Protein AF-A0A9J5XWI8-F1 (afdb_monomer_lite)

Organism: Solanum commersonii (NCBI:txid4109)

Radius of gyration: 16.0 Å; chains: 1; bounding box: 39×42×33 Å

Sequence (118 aa):
MLLKDSIRRWQILDVIDTPGFDFNVESGLIVNEIGKCIDLADDDVHAVLFVLSVRTSFSKKERAAIQYFKKLVGTKISDYMILVYTGGDKLEDNDSLNDHLDCSRPEDLKEALKDVWV

pLDDT: mean 72.68, std 11.94, range [25.89, 88.62]

Secondary structure (DSSP, 8-state):
-------S--------PPPP--TTS-HHHHHHHHHHHHHHHTT----EEEEEETTS---HHHHHHHHHHHHHH-GGGGGGEEEEEE-GGGS-TT--HHHHHHHS-HHHHHHHTTTSB-

Structure (mmCIF, N/CA/C/O backbone):
data_AF-A0A9J5XWI8-F1
#
_entry.id   AF-A0A9J5XWI8-F1
#
loop_
_atom_site.group_PDB
_atom_site.id
_atom_site.type_symbol
_atom_site.label_atom_id
_atom_site.label_alt_id
_atom_site.label_comp_id
_atom_site.label_asym_id
_atom_site.label_entity_id
_atom_site.label_seq_id
_atom_site.pdbx_PDB_ins_code
_atom_site.Cartn_x
_atom_site.Cartn_y
_atom_site.Cartn_z
_atom_site.occupancy
_atom_site.B_iso_or_equiv
_atom_site.auth_seq_id
_atom_site.auth_comp_id
_atom_site.auth_asym_id
_atom_site.auth_atom_id
_atom_site.pdbx_PDB_model_num
ATOM 1 N N . MET A 1 1 ? -6.162 -5.620 -16.624 1.00 29.77 1 MET A N 1
ATOM 2 C CA . MET A 1 1 ? -5.168 -6.708 -16.506 1.00 29.77 1 MET A CA 1
ATOM 3 C C . MET A 1 1 ? -5.615 -7.851 -17.412 1.00 29.77 1 MET A C 1
ATOM 5 O O . MET A 1 1 ? -6.773 -8.228 -17.316 1.00 29.77 1 MET A O 1
ATOM 9 N N . LEU A 1 2 ? -4.775 -8.344 -18.327 1.00 25.89 2 LEU A N 1
ATOM 10 C CA . LEU A 1 2 ? -5.061 -9.560 -19.105 1.00 25.89 2 LEU A CA 1
ATOM 11 C C . LEU A 1 2 ? -4.042 -10.626 -18.700 1.00 25.89 2 LEU A C 1
ATOM 13 O O . LEU A 1 2 ? -2.842 -10.419 -18.869 1.00 25.89 2 LEU A O 1
ATOM 17 N N . LEU A 1 3 ? -4.529 -11.738 -18.153 1.00 37.66 3 LEU A N 1
ATOM 18 C CA . LEU A 1 3 ? -3.743 -12.923 -17.811 1.00 37.66 3 LEU A CA 1
ATOM 19 C C . LEU A 1 3 ? -3.960 -13.985 -18.892 1.00 37.66 3 LEU A C 1
ATOM 21 O O . LEU A 1 3 ? -5.079 -14.178 -19.367 1.00 37.66 3 LEU A O 1
ATOM 25 N N . LYS A 1 4 ? -2.877 -14.645 -19.309 1.00 39.56 4 LYS A N 1
ATOM 26 C CA . LYS A 1 4 ? -2.902 -15.745 -20.278 1.00 39.56 4 LYS A CA 1
ATOM 27 C C . LYS A 1 4 ? -2.548 -17.031 -19.539 1.00 39.56 4 LYS A C 1
ATOM 29 O O . LYS A 1 4 ? -1.471 -17.126 -18.957 1.00 39.56 4 LYS A O 1
ATOM 34 N N . ASP A 1 5 ? -3.470 -17.986 -19.557 1.00 52.12 5 ASP A N 1
ATOM 35 C CA . ASP A 1 5 ? -3.410 -19.181 -18.721 1.00 52.12 5 ASP A CA 1
ATOM 36 C C . ASP A 1 5 ? -2.425 -20.244 -19.212 1.00 52.12 5 ASP A C 1
ATOM 38 O O . ASP A 1 5 ? -2.298 -20.542 -20.402 1.00 52.12 5 ASP A O 1
ATOM 42 N N . SER A 1 6 ? -1.791 -20.902 -18.245 1.00 47.16 6 SER A N 1
ATOM 43 C CA . SER A 1 6 ? -1.254 -22.257 -18.370 1.00 47.16 6 SER A CA 1
ATOM 44 C C . SER A 1 6 ? -1.495 -22.987 -17.043 1.00 47.16 6 SER A C 1
ATOM 46 O O . SER A 1 6 ? -0.728 -22.885 -16.094 1.00 47.16 6 SER A O 1
ATOM 48 N N . ILE A 1 7 ? -2.653 -23.650 -17.004 1.00 66.12 7 ILE A N 1
ATOM 49 C CA . ILE A 1 7 ? -3.273 -24.517 -15.984 1.00 66.12 7 ILE A CA 1
ATOM 50 C C . ILE A 1 7 ? -2.389 -24.905 -14.779 1.00 66.12 7 ILE A C 1
ATOM 52 O O . ILE A 1 7 ? -1.545 -25.792 -14.907 1.00 66.12 7 ILE A O 1
ATOM 56 N N . ARG A 1 8 ? -2.744 -24.403 -13.581 1.00 50.81 8 ARG A N 1
ATOM 57 C CA . ARG A 1 8 ? -2.762 -25.128 -12.285 1.00 50.81 8 ARG A CA 1
ATOM 58 C C . ARG A 1 8 ? -3.801 -24.473 -11.358 1.00 50.81 8 ARG A C 1
ATOM 60 O O . ARG A 1 8 ? -3.691 -23.285 -11.123 1.00 50.81 8 ARG A O 1
ATOM 67 N N . ARG A 1 9 ? -4.791 -25.245 -10.873 1.00 53.00 9 ARG A N 1
ATOM 68 C CA . ARG A 1 9 ? -5.853 -24.873 -9.899 1.00 53.00 9 ARG A CA 1
ATOM 69 C C . ARG A 1 9 ? -6.295 -23.397 -9.937 1.00 53.00 9 ARG A C 1
ATOM 71 O O . ARG A 1 9 ? -5.723 -22.569 -9.251 1.00 53.00 9 ARG A O 1
ATOM 78 N N . TRP A 1 10 ? -7.361 -23.127 -10.681 1.00 59.53 10 TRP A N 1
ATOM 79 C CA . TRP A 1 10 ? -8.197 -21.926 -10.637 1.00 59.53 10 TRP A CA 1
ATOM 80 C C . TRP A 1 10 ? -8.424 -21.482 -9.179 1.00 59.53 10 TRP A C 1
ATOM 82 O O . TRP A 1 10 ? -9.278 -22.025 -8.480 1.00 59.53 10 TRP A O 1
ATOM 92 N N . GLN A 1 11 ? -7.608 -20.550 -8.695 1.00 74.81 11 GLN A N 1
ATOM 93 C CA . GLN A 1 11 ? -7.931 -19.755 -7.521 1.00 74.81 11 GLN A CA 1
ATOM 94 C C . GLN A 1 11 ? -8.692 -18.544 -8.044 1.00 74.81 11 GLN A C 1
ATOM 96 O O . GLN A 1 11 ? -8.233 -17.879 -8.974 1.00 74.81 11 GLN A O 1
ATOM 101 N N . ILE A 1 12 ? -9.888 -18.319 -7.508 1.00 80.62 12 ILE A N 1
ATOM 102 C CA . ILE A 1 12 ? -10.643 -17.101 -7.789 1.00 80.62 12 ILE A CA 1
ATOM 103 C C . ILE A 1 12 ? -9.924 -15.978 -7.043 1.00 80.62 12 ILE A C 1
ATOM 105 O O . ILE A 1 12 ? -9.638 -16.114 -5.856 1.00 80.62 12 ILE A O 1
ATOM 109 N N . LEU A 1 13 ? -9.566 -14.923 -7.771 1.00 84.06 13 LEU A N 1
ATOM 110 C CA . LEU A 1 13 ? -8.962 -13.719 -7.219 1.00 84.06 13 LEU A CA 1
ATOM 111 C C . LEU A 1 13 ? -9.953 -12.576 -7.404 1.00 84.06 13 LEU A C 1
ATOM 113 O O . LEU A 1 13 ? -10.128 -12.088 -8.523 1.00 84.06 13 LEU A O 1
ATOM 117 N N . ASP A 1 14 ? -10.567 -12.154 -6.307 1.00 84.38 14 ASP A N 1
ATOM 118 C CA . ASP A 1 14 ? -11.424 -10.979 -6.281 1.00 84.38 14 ASP A CA 1
ATOM 119 C C . ASP A 1 14 ? -10.566 -9.734 -6.041 1.00 84.38 14 ASP A C 1
ATOM 121 O O . ASP A 1 14 ? -9.762 -9.670 -5.110 1.00 84.38 14 ASP A O 1
ATOM 125 N N . VAL A 1 15 ? -10.696 -8.751 -6.932 1.00 85.44 15 VAL A N 1
ATOM 126 C CA . VAL A 1 15 ? -9.934 -7.500 -6.875 1.00 85.44 15 VAL A CA 1
ATOM 127 C C . VAL A 1 15 ? -10.910 -6.343 -6.766 1.00 85.44 15 VAL A C 1
ATOM 129 O O . VAL A 1 15 ? -11.703 -6.101 -7.677 1.00 85.44 15 VAL A O 1
ATOM 132 N N . ILE A 1 16 ? -10.818 -5.612 -5.659 1.00 82.44 16 ILE A N 1
ATOM 133 C CA . ILE A 1 16 ? -11.552 -4.367 -5.446 1.00 82.44 16 ILE A CA 1
ATOM 134 C C . ILE A 1 16 ? -10.650 -3.222 -5.909 1.00 82.44 16 ILE A C 1
ATOM 136 O O . ILE A 1 16 ? -9.636 -2.928 -5.277 1.00 82.44 16 ILE A O 1
ATOM 140 N N . ASP A 1 17 ? -11.001 -2.595 -7.031 1.00 82.19 17 ASP A N 1
ATOM 141 C CA . ASP A 1 17 ? -10.322 -1.387 -7.501 1.00 82.19 17 ASP A CA 1
ATOM 142 C C . ASP A 1 17 ? -10.888 -0.159 -6.780 1.00 82.19 17 ASP A C 1
ATOM 144 O O . ASP A 1 17 ? -12.091 0.113 -6.840 1.00 82.19 17 ASP A O 1
ATOM 148 N N . THR A 1 18 ? -10.027 0.579 -6.081 1.00 74.06 18 THR A N 1
ATOM 149 C CA . THR A 1 18 ? -10.419 1.776 -5.332 1.00 74.06 18 THR A CA 1
ATOM 150 C C . THR A 1 18 ? -10.067 3.024 -6.137 1.00 74.06 18 THR A C 1
ATOM 152 O O . THR A 1 18 ? -8.890 3.203 -6.469 1.00 74.06 18 THR A O 1
ATOM 155 N N . PRO A 1 19 ? -11.024 3.931 -6.417 1.00 70.44 19 PRO A N 1
ATOM 156 C CA . PRO A 1 19 ? -10.712 5.230 -7.000 1.00 70.44 19 PRO A CA 1
ATOM 157 C C . PRO A 1 19 ? -9.619 5.945 -6.196 1.00 70.44 19 PRO A C 1
ATOM 159 O O . PRO A 1 19 ? -9.569 5.836 -4.971 1.00 70.44 19 PRO A O 1
ATOM 162 N N . GLY A 1 20 ? -8.742 6.682 -6.881 1.00 64.00 20 GLY A N 1
ATOM 163 C CA . GLY A 1 20 ? -7.600 7.338 -6.243 1.00 64.00 20 GLY A CA 1
ATOM 164 C C . GLY A 1 20 ? -8.015 8.204 -5.050 1.00 64.00 20 GLY A C 1
ATOM 165 O O . GLY A 1 20 ? -8.850 9.100 -5.183 1.00 64.00 20 GLY A O 1
ATOM 166 N N . PHE A 1 21 ? -7.412 7.947 -3.887 1.00 63.47 21 PHE A N 1
ATOM 167 C CA . PHE A 1 21 ? -7.645 8.728 -2.677 1.00 63.47 21 PHE A CA 1
ATOM 168 C C . PHE A 1 21 ? -7.057 10.132 -2.832 1.00 63.47 21 PHE A C 1
ATOM 170 O O . PHE A 1 21 ? -5.849 10.339 -2.687 1.00 63.47 21 PHE A O 1
ATOM 177 N N . ASP A 1 22 ? -7.905 11.121 -3.108 1.00 59.28 22 ASP A N 1
ATOM 178 C CA . ASP A 1 22 ? -7.492 12.516 -3.014 1.00 59.28 22 ASP A CA 1
ATOM 179 C C . ASP A 1 22 ? -7.644 13.005 -1.571 1.00 59.28 22 ASP A C 1
ATOM 181 O O . ASP A 1 22 ? -8.716 13.416 -1.136 1.00 59.28 22 ASP A O 1
ATOM 185 N N . PHE A 1 23 ? -6.541 12.986 -0.821 1.00 58.03 23 PHE A N 1
ATOM 186 C CA . PHE A 1 23 ? -6.476 13.489 0.558 1.00 58.03 23 PHE A CA 1
ATOM 187 C C . PHE A 1 23 ? -6.698 15.007 0.687 1.00 58.03 23 PHE A C 1
ATOM 189 O O . PHE A 1 23 ? -6.707 15.517 1.806 1.00 58.03 23 PHE A O 1
ATOM 196 N N . ASN A 1 24 ? -6.872 15.739 -0.424 1.00 56.06 24 ASN A N 1
ATOM 197 C CA . ASN A 1 24 ? -7.361 17.121 -0.405 1.00 56.06 24 ASN A CA 1
ATOM 198 C C . ASN A 1 24 ? -8.897 17.217 -0.332 1.00 56.06 24 ASN A C 1
ATOM 200 O O . ASN A 1 24 ? -9.421 18.308 -0.109 1.00 56.06 24 ASN A O 1
ATOM 204 N N . VAL A 1 25 ? -9.615 16.114 -0.550 1.00 52.59 25 VAL A N 1
ATOM 205 C CA . VAL A 1 25 ? -11.078 16.041 -0.494 1.00 52.59 25 VAL A CA 1
ATOM 206 C C . VAL A 1 25 ? -11.513 15.772 0.950 1.00 52.59 25 VAL A C 1
ATOM 208 O O . VAL A 1 25 ? -10.799 15.108 1.701 1.00 52.59 25 VAL A O 1
ATOM 211 N N . GLU A 1 26 ? -12.661 16.331 1.355 1.00 56.38 26 GLU A N 1
ATOM 212 C CA . GLU A 1 26 ? -13.225 16.205 2.705 1.00 56.38 26 GLU A CA 1
AT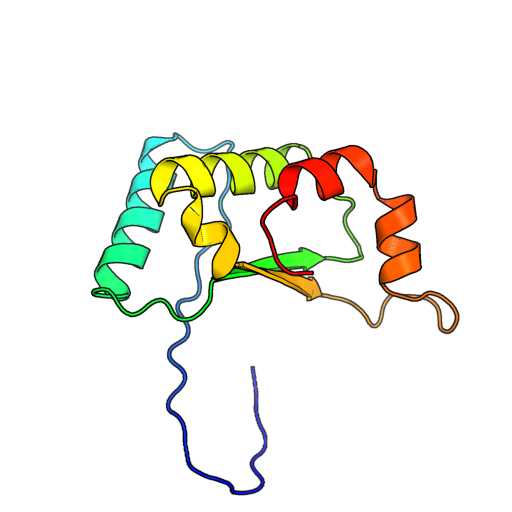OM 213 C C . GLU A 1 26 ? -13.047 14.797 3.281 1.00 56.38 26 GLU A C 1
ATOM 215 O O . GLU A 1 26 ? -13.441 13.796 2.677 1.00 56.38 26 GLU A O 1
ATOM 220 N N . SER A 1 27 ? -12.493 14.736 4.492 1.00 60.31 27 SER A N 1
ATOM 221 C CA . SER A 1 27 ? -12.172 13.499 5.208 1.00 60.31 27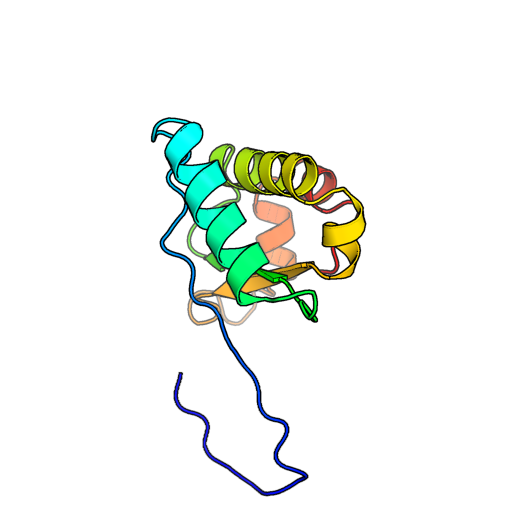 SER A CA 1
ATOM 222 C C . SER A 1 27 ? -13.334 12.500 5.275 1.00 60.31 27 SER A C 1
ATOM 224 O O . SER A 1 27 ? -13.085 11.300 5.345 1.00 60.31 27 SER A O 1
ATOM 226 N N . GLY A 1 28 ? -14.587 12.963 5.207 1.00 61.50 28 GLY A N 1
ATOM 227 C CA . GLY A 1 28 ? -15.781 12.115 5.193 1.00 61.50 28 GLY A CA 1
ATOM 228 C C . GLY A 1 28 ? -15.930 11.233 3.947 1.00 61.50 28 GLY A C 1
ATOM 229 O O . GLY A 1 28 ? -16.394 10.101 4.071 1.00 61.50 28 GLY A O 1
ATOM 230 N N . LEU A 1 29 ? -15.500 11.692 2.766 1.00 63.41 29 LEU A N 1
ATOM 231 C CA . LEU A 1 29 ? -15.599 10.899 1.532 1.00 63.41 29 LEU A CA 1
ATOM 232 C C . LEU A 1 29 ? -14.611 9.726 1.537 1.00 63.41 29 LEU A C 1
ATOM 234 O O . LEU A 1 29 ? -14.965 8.622 1.136 1.00 63.41 29 LEU A O 1
ATOM 238 N N . ILE A 1 30 ? -13.412 9.934 2.081 1.00 66.19 30 ILE A N 1
ATOM 239 C CA . ILE A 1 30 ? -12.381 8.894 2.197 1.00 66.19 30 ILE A CA 1
ATOM 240 C C . ILE A 1 30 ? -12.799 7.808 3.196 1.00 66.19 30 ILE A C 1
ATOM 242 O O . ILE A 1 30 ? -12.663 6.625 2.890 1.00 66.19 30 ILE A O 1
ATOM 246 N N . VAL A 1 31 ? -13.350 8.186 4.361 1.00 70.56 31 VAL A N 1
ATOM 247 C CA . VAL A 1 31 ? -13.908 7.210 5.322 1.00 70.56 31 VAL A CA 1
ATOM 248 C C . VAL A 1 31 ? -14.980 6.359 4.654 1.00 70.56 31 VAL A C 1
ATOM 250 O O . VAL A 1 31 ? -14.994 5.149 4.839 1.00 70.56 31 VAL A O 1
ATOM 253 N N . ASN A 1 32 ? -15.870 6.987 3.882 1.00 75.19 32 ASN A N 1
ATOM 254 C CA . ASN A 1 32 ? -16.983 6.299 3.243 1.00 75.19 32 ASN A CA 1
ATOM 255 C C . ASN A 1 32 ? -16.514 5.299 2.178 1.00 75.19 32 ASN A C 1
ATOM 257 O O . ASN A 1 32 ? -17.008 4.179 2.147 1.00 75.19 32 ASN A O 1
ATOM 261 N N . GLU A 1 33 ? -15.545 5.665 1.333 1.00 72.94 33 GLU A N 1
ATOM 262 C CA . GLU A 1 33 ? -14.999 4.735 0.334 1.00 72.94 33 GLU A CA 1
ATOM 263 C C . GLU A 1 33 ? -14.237 3.575 0.982 1.00 72.94 33 GLU A C 1
ATOM 265 O O . GLU A 1 33 ? -14.398 2.433 0.561 1.00 72.94 33 GLU A O 1
ATOM 270 N N . ILE A 1 34 ? -13.476 3.823 2.054 1.00 72.12 34 ILE A N 1
ATOM 271 C CA . ILE A 1 34 ? -12.811 2.735 2.787 1.00 72.12 34 ILE A CA 1
ATOM 272 C C . ILE A 1 34 ? -13.839 1.850 3.499 1.00 72.12 34 ILE A C 1
ATOM 274 O O . ILE A 1 34 ? -13.706 0.632 3.458 1.00 72.12 34 ILE A O 1
ATOM 278 N N . GLY A 1 35 ? -14.885 2.436 4.087 1.00 74.38 35 GLY A N 1
ATOM 279 C CA . GLY A 1 35 ? -16.002 1.697 4.680 1.00 74.38 35 GLY A CA 1
ATOM 280 C C . GLY A 1 35 ? -16.664 0.767 3.666 1.00 74.38 35 GLY A C 1
ATOM 281 O O . GLY A 1 35 ? -16.760 -0.425 3.920 1.00 74.38 35 GLY A O 1
ATOM 282 N N . LYS A 1 36 ? -16.980 1.266 2.464 1.00 75.75 36 LYS A N 1
ATOM 283 C CA . LYS A 1 36 ? -17.489 0.428 1.365 1.00 75.75 36 LYS A CA 1
ATOM 284 C C . LYS A 1 36 ? -16.528 -0.695 0.988 1.00 75.75 36 LYS A C 1
ATOM 286 O O . LYS A 1 36 ? -16.982 -1.788 0.688 1.00 75.75 36 LYS A O 1
ATOM 291 N N . CYS A 1 37 ? -15.220 -0.439 0.965 1.00 71.38 37 CYS A N 1
ATOM 292 C CA . CYS A 1 37 ? -14.235 -1.475 0.646 1.00 71.38 37 CYS A CA 1
ATOM 293 C C . CYS A 1 37 ? -14.189 -2.567 1.717 1.00 71.38 37 CYS A C 1
ATOM 295 O O . CYS A 1 37 ? -14.067 -3.737 1.375 1.00 71.38 37 CYS A O 1
ATOM 297 N N . ILE A 1 38 ? -14.303 -2.190 2.993 1.00 72.12 38 ILE A N 1
ATOM 298 C CA . ILE A 1 38 ? -14.388 -3.134 4.112 1.00 72.12 38 ILE A CA 1
ATOM 299 C C . ILE A 1 38 ? -15.693 -3.934 4.021 1.00 72.12 38 ILE A C 1
ATOM 301 O O . ILE A 1 38 ? -15.649 -5.157 4.098 1.00 72.12 38 ILE A O 1
ATOM 305 N N . ASP A 1 39 ? -16.822 -3.267 3.771 1.00 74.31 39 ASP A N 1
ATOM 306 C CA . ASP A 1 39 ? -18.131 -3.912 3.619 1.00 74.31 39 ASP A CA 1
ATOM 307 C C . ASP A 1 39 ? -18.150 -4.888 2.430 1.00 74.31 39 ASP A C 1
ATOM 309 O O . ASP A 1 39 ? -18.727 -5.966 2.517 1.00 74.31 39 ASP A O 1
ATOM 313 N N . LEU A 1 40 ? -17.502 -4.533 1.314 1.00 71.44 40 LEU A N 1
ATOM 314 C CA . LEU A 1 40 ? -17.357 -5.405 0.143 1.00 71.44 40 LEU A CA 1
ATOM 315 C C . LEU A 1 40 ? -16.437 -6.600 0.401 1.00 71.44 40 LEU A C 1
ATOM 317 O O . LEU A 1 40 ? -16.573 -7.616 -0.276 1.00 71.44 40 LEU A O 1
ATOM 321 N N . ALA A 1 41 ? -15.484 -6.461 1.322 1.00 68.38 41 ALA A N 1
ATOM 322 C CA . ALA A 1 41 ? -14.559 -7.527 1.661 1.00 68.38 41 ALA A CA 1
ATOM 323 C C . ALA A 1 41 ? -15.150 -8.539 2.656 1.00 68.38 41 ALA A C 1
ATOM 325 O O . ALA A 1 41 ? -14.610 -9.636 2.739 1.00 68.38 41 ALA A O 1
ATOM 326 N N . ASP A 1 42 ? -16.224 -8.189 3.382 1.00 63.03 42 ASP A N 1
ATOM 327 C CA . ASP A 1 42 ? -17.023 -9.079 4.254 1.00 63.03 42 ASP A CA 1
ATOM 328 C C . ASP A 1 42 ? -16.181 -9.953 5.223 1.00 63.03 42 ASP A C 1
ATOM 330 O O . ASP A 1 42 ? -16.589 -11.052 5.580 1.00 63.03 42 ASP A O 1
ATOM 334 N N . ASP A 1 43 ? -15.005 -9.444 5.641 1.00 61.81 43 ASP A N 1
ATOM 335 C CA . ASP A 1 43 ? -13.925 -10.050 6.463 1.00 61.81 43 ASP A CA 1
ATOM 336 C C . ASP A 1 43 ? -12.734 -10.733 5.742 1.00 61.81 43 ASP A C 1
ATOM 338 O O . ASP A 1 43 ? -11.755 -11.083 6.405 1.00 61.81 43 ASP A O 1
ATOM 342 N N . ASP A 1 44 ? -12.713 -10.856 4.411 1.00 69.00 44 ASP A N 1
ATOM 343 C CA . ASP A 1 44 ? -11.751 -11.716 3.688 1.00 69.00 44 ASP A CA 1
ATOM 344 C C . ASP A 1 44 ? -10.679 -10.950 2.874 1.00 69.00 44 ASP A C 1
ATOM 346 O O . ASP A 1 44 ? -10.338 -11.277 1.728 1.00 69.00 44 ASP A O 1
ATOM 350 N N . VAL A 1 45 ? -10.098 -9.897 3.469 1.00 76.19 45 VAL A N 1
ATOM 351 C CA . VAL A 1 45 ? -8.945 -9.199 2.867 1.00 76.19 45 VAL A CA 1
ATOM 352 C C . VAL A 1 45 ? -7.672 -10.016 3.070 1.00 76.19 45 VAL A C 1
ATOM 354 O O . VAL A 1 45 ? -7.053 -10.000 4.131 1.00 76.19 45 VAL A O 1
ATOM 357 N N . HIS A 1 46 ? -7.237 -10.674 2.001 1.00 83.12 46 HIS A N 1
ATOM 358 C CA . HIS A 1 46 ? -5.998 -11.452 1.985 1.00 83.12 46 HIS A CA 1
ATOM 359 C C . HIS A 1 46 ? -4.745 -10.592 1.775 1.00 83.12 46 HIS A C 1
ATOM 361 O O . HIS A 1 46 ? -3.662 -10.954 2.229 1.00 83.12 46 HIS A O 1
ATOM 367 N N . ALA A 1 47 ? -4.877 -9.475 1.055 1.00 84.75 47 ALA A N 1
ATOM 368 C CA . ALA A 1 47 ? -3.797 -8.531 0.803 1.00 84.75 47 ALA A CA 1
ATOM 369 C C . ALA A 1 47 ? -4.352 -7.150 0.431 1.00 84.75 47 ALA A C 1
ATOM 371 O O . ALA A 1 47 ? -5.411 -7.039 -0.185 1.00 84.75 47 ALA A O 1
ATOM 372 N N . VAL A 1 48 ? -3.595 -6.099 0.745 1.00 82.88 48 VAL A N 1
ATOM 373 C CA . VAL A 1 48 ? -3.846 -4.722 0.308 1.00 82.88 48 VAL A CA 1
ATOM 374 C C . VAL A 1 48 ? -2.685 -4.268 -0.561 1.00 82.88 48 VAL A C 1
ATOM 376 O O . VAL A 1 48 ? -1.546 -4.234 -0.108 1.00 82.88 48 VAL A O 1
ATOM 379 N N . LEU A 1 49 ? -2.962 -3.878 -1.803 1.00 87.44 49 LEU A N 1
ATOM 380 C CA . LEU A 1 49 ? -1.935 -3.359 -2.703 1.00 87.44 49 LEU A CA 1
ATOM 381 C C . LEU A 1 49 ? -1.855 -1.835 -2.577 1.00 87.44 49 LEU A C 1
ATOM 383 O O . LEU A 1 49 ? -2.803 -1.132 -2.920 1.00 87.44 49 LEU A O 1
ATOM 387 N N . PHE A 1 50 ? -0.716 -1.315 -2.122 1.00 83.94 50 PHE A N 1
ATOM 388 C CA . PHE A 1 50 ? -0.432 0.118 -2.169 1.00 83.94 50 PHE A CA 1
ATOM 389 C C . PHE A 1 50 ? 0.399 0.418 -3.417 1.00 83.94 50 PHE A C 1
ATOM 391 O O . PHE A 1 50 ? 1.557 0.015 -3.513 1.00 83.94 50 PHE A O 1
ATOM 398 N N . VAL A 1 51 ? -0.203 1.082 -4.403 1.00 85.56 51 VAL A N 1
ATOM 399 C CA . VAL A 1 51 ? 0.396 1.242 -5.734 1.00 85.56 51 VAL A CA 1
ATOM 400 C C . VAL A 1 51 ? 1.085 2.601 -5.860 1.00 85.56 51 VAL A C 1
ATOM 402 O O . VAL A 1 51 ? 0.444 3.646 -5.787 1.00 85.56 51 VAL A O 1
ATOM 405 N N . LEU A 1 52 ? 2.394 2.578 -6.098 1.00 83.69 52 LEU A N 1
ATOM 406 C CA . LEU A 1 52 ? 3.236 3.735 -6.393 1.00 83.69 52 LEU A CA 1
ATOM 407 C C . LEU A 1 52 ? 3.733 3.679 -7.840 1.00 83.69 52 LEU A C 1
ATOM 409 O O . LEU A 1 52 ? 3.742 2.627 -8.479 1.00 83.69 52 LEU A O 1
ATOM 413 N N . SER A 1 53 ? 4.163 4.814 -8.386 1.00 85.06 53 SER A N 1
ATOM 414 C CA . SER A 1 53 ? 4.832 4.863 -9.689 1.00 85.06 53 SER A CA 1
ATOM 415 C C . SER A 1 53 ? 6.311 5.161 -9.502 1.00 85.06 53 SER A C 1
ATOM 417 O O . SER A 1 53 ? 6.653 6.076 -8.762 1.00 85.06 53 SER A O 1
ATOM 419 N N . VAL A 1 54 ? 7.196 4.474 -10.232 1.00 83.75 54 VAL A N 1
ATOM 420 C CA . VAL A 1 54 ? 8.632 4.830 -10.255 1.00 83.75 54 VAL A CA 1
ATOM 421 C C . VAL A 1 54 ? 8.885 6.210 -10.874 1.00 83.75 54 VAL A C 1
ATOM 423 O O . VAL A 1 54 ? 9.965 6.767 -10.766 1.00 83.75 54 VAL A O 1
ATOM 426 N N . ARG A 1 55 ? 7.888 6.796 -11.548 1.00 79.62 55 ARG A N 1
ATOM 427 C CA . ARG A 1 55 ? 7.993 8.155 -12.096 1.00 79.62 55 ARG A CA 1
ATOM 428 C C . ARG A 1 55 ? 7.775 9.237 -11.041 1.00 79.62 55 ARG A C 1
ATOM 430 O O . ARG A 1 55 ? 8.024 10.408 -11.318 1.00 79.62 55 ARG A O 1
ATOM 437 N N . THR A 1 56 ? 7.247 8.869 -9.879 1.00 75.94 56 THR A N 1
ATOM 438 C CA . THR A 1 56 ? 6.868 9.795 -8.815 1.00 75.94 56 THR A CA 1
ATOM 439 C C . THR A 1 56 ? 7.606 9.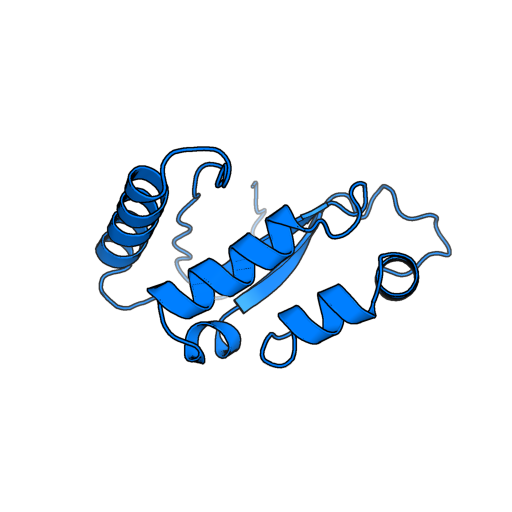428 -7.540 1.00 75.94 56 THR A C 1
ATOM 441 O O . THR A 1 56 ? 7.525 8.295 -7.074 1.00 75.94 56 THR A O 1
ATOM 444 N N . SER A 1 57 ? 8.313 10.389 -6.952 1.00 75.12 57 SER A N 1
ATOM 445 C CA . SER A 1 57 ? 8.918 10.200 -5.634 1.00 75.12 57 SER A CA 1
ATOM 446 C C . SER A 1 57 ? 7.845 10.052 -4.559 1.00 75.12 57 SER A C 1
ATOM 448 O O . SER A 1 57 ? 6.784 10.670 -4.670 1.00 75.12 57 SER A O 1
ATOM 450 N N . PHE A 1 58 ? 8.172 9.315 -3.493 1.00 78.94 58 PHE A N 1
ATOM 451 C CA . PHE A 1 58 ? 7.269 9.143 -2.363 1.00 78.94 58 PHE A CA 1
ATOM 452 C C . PHE A 1 58 ? 6.894 10.499 -1.755 1.00 78.94 58 PHE A C 1
ATOM 454 O O . PHE A 1 58 ? 7.746 11.251 -1.268 1.00 78.94 58 PHE A O 1
ATOM 461 N N . SER A 1 59 ? 5.614 10.849 -1.827 1.00 79.25 59 SER A N 1
ATOM 462 C CA . SER A 1 59 ? 5.137 12.175 -1.454 1.00 79.25 59 SER A CA 1
ATOM 463 C C . SER A 1 59 ? 4.577 12.215 -0.032 1.00 79.25 59 SER A C 1
ATOM 465 O O . SER A 1 59 ? 4.154 11.216 0.552 1.00 79.25 59 SER A O 1
ATOM 467 N N . LYS A 1 60 ? 4.482 13.425 0.537 1.00 78.56 60 LYS A N 1
ATOM 468 C CA . LYS A 1 60 ? 3.789 13.635 1.823 1.00 78.56 60 LYS A CA 1
ATOM 469 C C . LYS A 1 60 ? 2.331 13.159 1.780 1.00 78.56 60 LYS A C 1
ATOM 471 O O . LYS A 1 60 ? 1.804 12.771 2.818 1.00 78.56 60 LYS A O 1
ATOM 476 N N . LYS A 1 61 ? 1.693 13.193 0.601 1.00 77.25 61 LYS A N 1
ATOM 477 C CA . LYS A 1 61 ? 0.325 12.698 0.409 1.00 77.25 61 LYS A CA 1
ATOM 478 C C . LYS A 1 61 ? 0.270 11.181 0.561 1.00 77.25 61 LYS A C 1
ATOM 480 O O . LYS A 1 61 ? -0.573 10.693 1.299 1.00 77.25 61 LYS A O 1
ATOM 485 N N . GLU A 1 62 ? 1.200 10.453 -0.050 1.00 79.69 62 GLU A N 1
ATOM 486 C CA . GLU A 1 62 ? 1.279 8.992 0.089 1.00 79.69 62 GLU A CA 1
ATOM 487 C C . GLU A 1 62 ? 1.626 8.570 1.522 1.00 79.69 62 GLU A C 1
ATOM 489 O O . GLU A 1 62 ? 1.015 7.648 2.058 1.00 79.69 62 GLU A O 1
ATOM 494 N N . ARG A 1 63 ? 2.520 9.297 2.207 1.00 80.75 63 ARG A N 1
ATOM 495 C CA . ARG A 1 63 ? 2.772 9.074 3.641 1.00 80.75 63 ARG A CA 1
ATOM 496 C C . ARG A 1 63 ? 1.505 9.256 4.477 1.00 80.75 63 ARG A C 1
ATOM 498 O O . ARG A 1 63 ? 1.200 8.414 5.322 1.00 80.75 63 ARG A O 1
ATOM 505 N N . ALA A 1 64 ? 0.772 10.345 4.247 1.00 79.31 64 ALA A N 1
ATOM 506 C CA . ALA A 1 64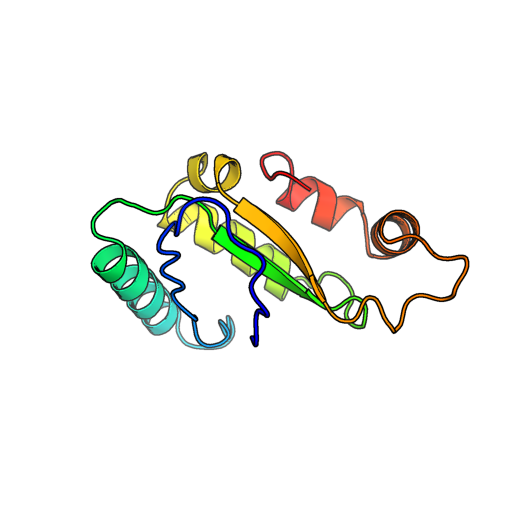 ? -0.482 10.612 4.944 1.00 79.31 64 ALA A CA 1
ATOM 507 C C . ALA A 1 64 ? -1.536 9.536 4.643 1.00 79.31 64 ALA A C 1
ATOM 509 O O . ALA A 1 64 ? -2.254 9.132 5.554 1.00 79.31 64 ALA A O 1
ATOM 510 N N . ALA A 1 65 ? -1.569 9.021 3.411 1.00 78.25 65 ALA A N 1
ATOM 511 C CA . ALA A 1 65 ? -2.439 7.928 2.993 1.00 78.25 65 ALA A CA 1
ATOM 512 C C . ALA A 1 65 ? -2.223 6.668 3.829 1.00 78.25 65 ALA A C 1
ATOM 514 O O . ALA A 1 65 ? -3.159 6.164 4.447 1.00 78.25 65 ALA A O 1
ATOM 515 N N . ILE A 1 66 ? -0.972 6.203 3.902 1.00 79.31 66 ILE A N 1
ATOM 516 C CA . ILE A 1 66 ? -0.599 5.001 4.654 1.00 79.31 66 ILE A CA 1
ATOM 517 C C . ILE A 1 66 ? -0.935 5.184 6.137 1.00 79.31 66 ILE A C 1
ATOM 519 O O . ILE A 1 66 ? -1.539 4.307 6.751 1.00 79.31 66 ILE A O 1
ATOM 523 N N . GLN A 1 67 ? -0.594 6.336 6.724 1.00 80.88 67 GLN A N 1
ATOM 524 C CA . GLN A 1 67 ? -0.888 6.616 8.134 1.00 80.88 67 GLN A CA 1
ATOM 525 C C . GLN A 1 67 ? -2.391 6.663 8.422 1.00 80.88 67 GLN A C 1
ATOM 527 O O . GLN A 1 67 ? -2.849 6.129 9.433 1.00 80.88 67 GLN A O 1
ATOM 532 N N . TYR A 1 68 ? -3.164 7.291 7.538 1.00 77.75 68 TYR A N 1
ATOM 533 C CA . TYR A 1 68 ? -4.610 7.380 7.666 1.00 77.75 68 TYR A CA 1
ATOM 534 C C . TYR A 1 68 ? -5.265 6.002 7.561 1.00 77.75 68 TYR A C 1
ATOM 536 O O . TYR A 1 68 ? -6.093 5.646 8.398 1.00 77.75 68 TYR A O 1
ATOM 544 N N . PHE A 1 69 ? -4.833 5.198 6.592 1.00 76.62 69 PHE A N 1
ATOM 545 C CA . PHE A 1 69 ? -5.326 3.843 6.389 1.00 76.62 69 PHE A CA 1
ATOM 546 C C . PHE A 1 69 ? -5.018 2.938 7.590 1.00 76.62 69 PHE A C 1
ATOM 548 O O . PHE A 1 69 ? -5.921 2.296 8.125 1.00 76.62 69 PHE A O 1
ATOM 555 N N . LYS A 1 70 ? -3.782 2.985 8.115 1.00 79.31 70 LYS A N 1
ATOM 556 C CA . LYS A 1 70 ? -3.397 2.300 9.364 1.00 79.31 70 LYS A CA 1
ATOM 557 C C . LYS A 1 70 ? -4.256 2.733 10.556 1.00 79.31 70 LYS A C 1
ATOM 559 O O . LYS A 1 70 ? -4.578 1.909 11.405 1.00 79.31 70 LYS A O 1
ATOM 564 N N . LYS A 1 71 ? -4.633 4.013 10.643 1.00 81.06 71 LYS A N 1
ATOM 565 C CA . LYS A 1 71 ? -5.499 4.522 11.718 1.00 81.06 71 LYS A CA 1
ATOM 566 C C . LYS A 1 71 ? -6.942 4.030 11.586 1.00 81.06 71 LYS A C 1
ATOM 568 O O . LYS A 1 71 ? -7.576 3.789 12.609 1.00 81.06 71 LYS A O 1
ATOM 573 N N . LEU A 1 72 ? -7.457 3.929 10.361 1.00 74.56 72 LEU A N 1
ATOM 574 C CA . LEU A 1 72 ? -8.850 3.573 10.099 1.00 74.56 72 LEU A CA 1
ATOM 575 C C . LEU A 1 72 ? -9.099 2.063 10.209 1.00 74.56 72 LEU A C 1
ATOM 577 O O . LEU A 1 72 ? -10.076 1.660 10.826 1.00 74.56 72 LEU A O 1
ATOM 581 N N . VAL A 1 73 ? -8.203 1.247 9.648 1.00 74.25 73 VAL A N 1
ATOM 582 C CA . VAL A 1 73 ? -8.325 -0.224 9.626 1.00 74.25 73 VAL A CA 1
ATOM 583 C C . VAL A 1 73 ? -7.648 -0.872 10.842 1.00 74.25 73 VAL A C 1
ATOM 585 O O . VAL A 1 73 ? -8.043 -1.940 11.299 1.00 74.25 73 VAL A O 1
ATOM 588 N N . GLY A 1 74 ? -6.638 -0.210 11.410 1.00 77.25 74 GLY A N 1
ATOM 589 C CA . GLY A 1 74 ? -5.796 -0.736 12.481 1.00 77.25 74 GLY A CA 1
ATOM 590 C C . GLY A 1 74 ? -4.399 -1.107 11.982 1.00 77.25 74 GLY A C 1
ATOM 591 O O . GLY A 1 74 ? -4.184 -1.410 10.812 1.00 77.25 74 GLY A O 1
ATOM 592 N N . THR A 1 75 ? -3.415 -1.099 12.882 1.00 77.81 75 THR A N 1
ATOM 593 C CA . THR A 1 75 ? -1.995 -1.258 12.516 1.00 77.81 75 THR A CA 1
ATOM 594 C C . THR A 1 75 ? -1.652 -2.624 11.917 1.00 77.81 75 THR A C 1
ATOM 596 O O . THR A 1 75 ? -0.710 -2.703 11.131 1.00 77.81 75 THR A O 1
ATOM 599 N N . LYS A 1 76 ? -2.446 -3.667 12.212 1.00 78.06 76 LYS A N 1
ATOM 600 C CA . LYS A 1 76 ? -2.307 -5.021 11.641 1.00 78.06 76 LYS A CA 1
ATOM 601 C C . LYS A 1 76 ? -2.484 -5.073 10.126 1.00 78.06 76 LYS A C 1
ATOM 603 O O . LYS A 1 76 ? -2.016 -6.014 9.506 1.00 78.06 76 LYS A O 1
ATOM 608 N N . ILE A 1 77 ? -3.119 -4.069 9.514 1.00 77.81 77 ILE A N 1
ATOM 609 C CA . ILE A 1 77 ? -3.272 -4.023 8.054 1.00 77.81 77 ILE A CA 1
ATOM 610 C C . ILE A 1 77 ? -1.924 -3.987 7.328 1.00 77.81 77 ILE A C 1
ATOM 612 O O . ILE A 1 77 ? -1.829 -4.388 6.174 1.00 77.81 77 ILE A O 1
ATOM 616 N N . SER A 1 78 ? -0.876 -3.536 8.021 1.00 81.44 78 SER A N 1
ATOM 617 C CA . SER A 1 78 ? 0.490 -3.516 7.505 1.00 81.44 78 SER A CA 1
ATOM 618 C C . SER A 1 78 ? 1.015 -4.928 7.203 1.00 81.44 78 SER A C 1
ATOM 620 O O . SER A 1 78 ? 1.714 -5.097 6.210 1.00 81.44 78 SER A O 1
ATOM 622 N N . ASP A 1 79 ? 0.583 -5.942 7.968 1.00 82.00 79 ASP A N 1
ATOM 623 C CA . ASP A 1 79 ? 0.961 -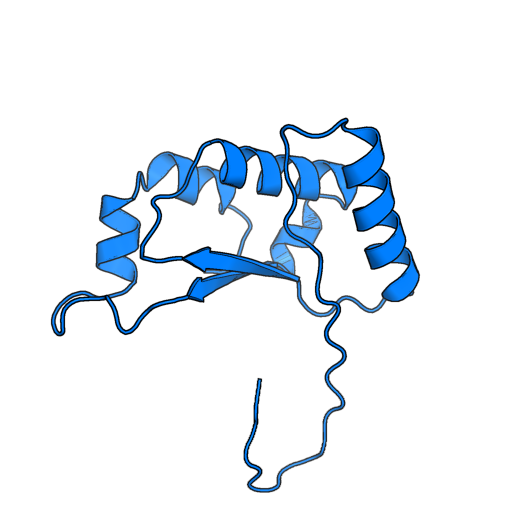7.352 7.766 1.00 82.00 79 ASP A CA 1
ATOM 624 C C . ASP A 1 79 ? 0.410 -7.923 6.447 1.00 82.00 79 ASP A C 1
ATOM 626 O O . ASP A 1 79 ? 0.947 -8.890 5.912 1.00 82.00 79 ASP A O 1
ATOM 630 N N . TYR A 1 80 ? -0.655 -7.310 5.923 1.00 81.19 80 TYR A N 1
ATOM 631 C CA . TYR A 1 80 ? -1.330 -7.691 4.680 1.00 81.19 80 TYR A CA 1
ATOM 632 C C . TYR A 1 80 ? -1.030 -6.711 3.538 1.00 81.19 80 TYR A C 1
ATOM 634 O O . TYR A 1 80 ? -1.488 -6.913 2.414 1.00 81.19 80 TYR A O 1
ATOM 642 N N . MET A 1 81 ? -0.297 -5.627 3.801 1.00 83.94 81 MET A N 1
ATOM 643 C CA . MET A 1 81 ? -0.013 -4.599 2.809 1.00 83.94 81 MET A CA 1
ATOM 644 C C . MET A 1 81 ? 1.218 -4.977 1.981 1.00 83.94 81 MET A C 1
ATOM 646 O O . MET A 1 81 ? 2.274 -5.291 2.524 1.00 83.94 81 MET A O 1
ATOM 650 N N . ILE A 1 82 ? 1.075 -4.890 0.661 1.00 86.38 82 ILE A N 1
ATOM 651 C CA . ILE A 1 82 ? 2.136 -5.107 -0.321 1.00 86.38 82 ILE A CA 1
ATOM 652 C C . ILE A 1 82 ? 2.332 -3.808 -1.095 1.00 86.38 82 ILE A C 1
ATOM 654 O O . ILE A 1 82 ? 1.386 -3.258 -1.670 1.00 86.38 82 ILE A O 1
ATOM 658 N N . LEU A 1 83 ? 3.569 -3.324 -1.129 1.00 83.50 83 LEU A N 1
ATOM 659 C CA . LEU A 1 83 ? 3.936 -2.154 -1.914 1.00 83.50 83 LEU A CA 1
ATOM 660 C C . LEU A 1 83 ? 4.207 -2.548 -3.369 1.00 83.50 83 LEU A C 1
ATOM 662 O O . LEU A 1 83 ? 5.045 -3.400 -3.646 1.00 83.50 83 LEU A O 1
ATOM 666 N N . VAL A 1 84 ? 3.522 -1.911 -4.318 1.00 87.56 84 VAL A N 1
ATOM 667 C CA . VAL A 1 84 ? 3.672 -2.203 -5.749 1.00 87.56 84 VAL A CA 1
ATOM 668 C C . VAL A 1 84 ? 4.173 -0.967 -6.478 1.00 87.56 84 VAL A C 1
ATOM 670 O O . VAL A 1 84 ? 3.474 0.040 -6.544 1.00 87.56 84 VAL A O 1
ATOM 673 N N . TYR A 1 85 ? 5.355 -1.053 -7.088 1.00 85.75 85 TYR A N 1
ATOM 674 C CA . TYR A 1 85 ? 5.859 -0.016 -7.988 1.00 85.75 85 TYR A CA 1
ATOM 675 C C . TYR A 1 85 ? 5.500 -0.322 -9.442 1.00 85.75 85 TYR A C 1
ATOM 677 O O . TYR A 1 85 ? 5.858 -1.356 -10.002 1.00 85.75 85 TYR A O 1
ATOM 685 N N . THR A 1 86 ? 4.803 0.616 -10.071 1.00 88.62 86 THR A N 1
ATOM 686 C CA . THR A 1 86 ? 4.417 0.574 -11.483 1.00 88.62 86 THR A CA 1
ATOM 687 C C . THR A 1 86 ? 5.355 1.413 -12.337 1.00 88.62 86 THR A C 1
ATOM 689 O O . THR A 1 86 ? 6.002 2.347 -11.859 1.00 88.62 86 THR A O 1
ATOM 692 N N . GLY A 1 87 ? 5.396 1.109 -13.635 1.00 88.25 87 GLY A N 1
ATOM 693 C CA . GLY A 1 87 ? 6.265 1.802 -14.583 1.00 88.25 87 GLY A CA 1
ATOM 694 C C . GLY A 1 87 ? 7.714 1.323 -14.544 1.00 88.25 87 GLY A C 1
ATOM 695 O O . GLY A 1 87 ? 8.598 2.081 -14.917 1.00 88.25 87 GLY A O 1
ATOM 696 N N . GLY A 1 88 ? 7.970 0.090 -14.092 1.00 84.62 88 GLY A N 1
ATOM 697 C CA . GLY A 1 88 ? 9.319 -0.490 -14.061 1.00 84.62 88 GLY A CA 1
ATOM 698 C C . GLY A 1 88 ? 10.028 -0.483 -15.422 1.00 84.62 88 GLY A C 1
ATOM 699 O O . GLY A 1 88 ? 11.247 -0.442 -15.466 1.00 84.62 88 GLY A O 1
ATOM 700 N N . ASP A 1 89 ? 9.281 -0.384 -16.526 1.00 85.75 89 ASP A N 1
ATOM 701 C CA . ASP A 1 89 ? 9.790 -0.137 -17.884 1.00 85.75 89 ASP A CA 1
ATOM 702 C C . ASP A 1 89 ? 10.428 1.257 -18.082 1.00 85.75 89 ASP A C 1
ATOM 704 O O . ASP A 1 89 ? 10.748 1.649 -19.207 1.00 85.75 89 ASP A O 1
ATOM 708 N N . LYS A 1 90 ? 10.524 2.056 -17.016 1.00 83.56 90 LYS A N 1
ATOM 709 C CA . LYS A 1 90 ? 11.170 3.374 -16.974 1.00 83.56 90 LYS A CA 1
ATOM 710 C C . LYS A 1 90 ? 12.428 3.410 -16.126 1.00 83.56 90 LYS A C 1
ATOM 712 O O . LYS A 1 90 ? 13.073 4.453 -16.123 1.00 83.56 90 LYS A O 1
ATOM 717 N N . LEU A 1 91 ? 12.744 2.330 -15.420 1.00 81.81 91 LEU A N 1
ATOM 718 C CA . LEU A 1 91 ? 14.053 2.180 -14.800 1.00 81.81 91 LEU A CA 1
ATOM 719 C C . LEU A 1 91 ? 15.087 1.993 -15.918 1.00 81.81 91 LEU A C 1
ATOM 721 O O . LEU A 1 91 ? 14.783 1.359 -16.933 1.00 81.81 91 LEU A O 1
ATOM 725 N N . GLU A 1 92 ? 16.269 2.594 -15.774 1.00 80.12 92 GLU A N 1
ATOM 726 C CA . GLU A 1 92 ? 17.372 2.333 -16.701 1.00 80.12 92 GLU A CA 1
ATOM 727 C C . GLU A 1 92 ? 17.805 0.862 -16.586 1.00 80.12 92 GLU A C 1
ATOM 729 O O . GLU A 1 92 ? 17.616 0.239 -15.545 1.00 80.12 92 GLU A O 1
ATOM 734 N N . ASP A 1 93 ? 18.407 0.289 -17.634 1.00 76.62 93 ASP A N 1
ATOM 735 C CA . ASP A 1 93 ? 18.757 -1.146 -17.671 1.00 76.62 93 ASP A CA 1
ATOM 736 C C . ASP A 1 93 ? 19.672 -1.597 -16.510 1.00 76.62 93 ASP A C 1
ATOM 738 O O . ASP A 1 93 ? 19.732 -2.785 -16.191 1.00 76.62 93 ASP A O 1
ATOM 742 N N . ASN A 1 94 ? 20.381 -0.654 -15.881 1.00 79.19 94 ASN A N 1
ATOM 743 C CA . ASN A 1 94 ? 21.265 -0.898 -14.740 1.00 79.19 94 ASN A CA 1
ATOM 744 C C . ASN A 1 94 ? 20.671 -0.459 -13.391 1.00 79.19 94 ASN A C 1
ATOM 746 O O . ASN A 1 94 ? 21.307 -0.701 -12.367 1.00 79.19 94 ASN A O 1
ATOM 750 N N . ASP A 1 95 ? 19.489 0.162 -13.379 1.00 78.50 95 ASP A N 1
ATOM 751 C CA . ASP A 1 95 ? 18.828 0.616 -12.159 1.00 78.50 95 ASP A CA 1
ATOM 752 C C . ASP A 1 95 ? 17.900 -0.477 -11.634 1.00 78.50 95 ASP A C 1
ATOM 754 O O . ASP A 1 95 ? 16.924 -0.882 -12.274 1.00 78.50 95 ASP A O 1
ATOM 758 N N . SER A 1 96 ? 18.168 -0.948 -10.420 1.00 81.88 96 SER A N 1
ATOM 759 C CA . SER A 1 96 ? 17.223 -1.793 -9.705 1.00 81.88 96 SER A CA 1
ATOM 760 C C . SER A 1 96 ? 16.128 -0.949 -9.049 1.00 81.88 96 SER A C 1
ATOM 762 O O . SER A 1 96 ? 16.286 0.242 -8.772 1.00 81.88 96 SER A O 1
ATOM 764 N N . LEU A 1 97 ? 15.004 -1.588 -8.708 1.00 77.62 97 LEU A N 1
ATOM 765 C CA . LEU A 1 97 ? 13.985 -0.944 -7.876 1.00 77.62 97 LEU A CA 1
ATOM 766 C C . LEU A 1 97 ? 14.577 -0.449 -6.545 1.00 77.62 97 LEU A C 1
ATOM 768 O O . LEU A 1 97 ? 14.168 0.597 -6.048 1.00 77.62 97 LEU A O 1
ATOM 772 N N . ASN A 1 98 ? 15.549 -1.174 -5.984 1.00 76.69 98 ASN A N 1
ATOM 773 C CA . ASN A 1 98 ? 16.189 -0.784 -4.733 1.00 76.69 98 ASN A CA 1
ATOM 774 C C . ASN A 1 98 ? 16.991 0.519 -4.879 1.00 76.69 98 ASN A C 1
ATOM 776 O O . ASN A 1 98 ? 16.925 1.372 -3.998 1.00 76.69 98 ASN A O 1
ATOM 780 N N . ASP A 1 99 ? 17.659 0.716 -6.016 1.00 76.00 99 ASP A N 1
ATOM 781 C CA . ASP A 1 99 ? 18.393 1.956 -6.303 1.00 76.00 99 ASP A CA 1
ATOM 782 C C . ASP A 1 99 ? 17.432 3.153 -6.376 1.00 76.00 99 ASP A C 1
ATOM 784 O O . ASP A 1 99 ? 17.679 4.210 -5.791 1.00 76.00 99 ASP A O 1
ATOM 788 N N . HIS A 1 100 ? 16.262 2.959 -6.993 1.00 75.00 100 HIS A N 1
ATOM 789 C CA . HIS A 1 100 ? 15.206 3.971 -7.010 1.00 75.00 100 HIS A CA 1
ATOM 790 C C . HIS A 1 100 ? 14.663 4.280 -5.600 1.00 75.00 100 HIS A C 1
ATOM 792 O O . HIS A 1 100 ? 14.436 5.445 -5.255 1.00 75.00 100 HIS A O 1
ATOM 798 N N . LEU A 1 101 ? 14.469 3.254 -4.762 1.00 72.50 101 LEU A N 1
ATOM 799 C CA . LEU A 1 101 ? 14.006 3.417 -3.380 1.00 72.50 101 LEU A CA 1
ATOM 800 C C . LEU A 1 101 ? 14.987 4.249 -2.547 1.00 72.50 101 LEU A C 1
ATOM 802 O O . LEU A 1 101 ? 14.553 5.161 -1.835 1.00 72.50 101 LEU A O 1
ATOM 806 N N . ASP A 1 102 ? 16.288 3.999 -2.682 1.00 67.94 102 ASP A N 1
ATOM 807 C CA . ASP A 1 102 ? 17.326 4.713 -1.937 1.00 67.94 102 ASP A CA 1
ATOM 808 C C . ASP A 1 102 ? 17.463 6.192 -2.361 1.00 67.94 102 ASP A C 1
ATOM 810 O O . ASP A 1 102 ? 17.815 7.038 -1.537 1.00 67.94 102 ASP A O 1
ATOM 814 N N . CYS A 1 103 ? 17.083 6.557 -3.592 1.00 63.88 103 CYS A N 1
ATOM 815 C CA . CYS A 1 103 ? 17.032 7.956 -4.042 1.00 63.88 103 CYS A CA 1
ATOM 816 C C . CYS A 1 103 ? 15.757 8.717 -3.616 1.00 63.88 103 CYS A C 1
ATOM 818 O O . CYS A 1 103 ? 15.737 9.951 -3.610 1.00 63.88 103 CYS A O 1
ATOM 820 N N . SER A 1 104 ? 14.681 8.017 -3.249 1.00 59.88 104 SER A N 1
ATOM 821 C CA . SER A 1 104 ? 13.319 8.575 -3.154 1.00 59.88 104 SER A CA 1
ATOM 822 C C . SER A 1 104 ? 12.911 9.191 -1.797 1.00 59.88 104 SER A C 1
ATOM 824 O O . SER A 1 104 ? 11.720 9.300 -1.516 1.00 59.88 104 SER A O 1
ATOM 826 N N . ARG A 1 105 ? 13.872 9.660 -0.980 1.00 64.88 105 ARG A N 1
ATOM 827 C CA . ARG A 1 105 ? 13.727 9.938 0.475 1.00 64.88 105 ARG A CA 1
ATOM 828 C C . ARG A 1 105 ? 13.435 8.663 1.268 1.00 64.88 105 ARG A C 1
ATOM 830 O O . ARG A 1 105 ? 12.318 8.463 1.760 1.00 64.88 105 ARG A O 1
ATOM 837 N N . PRO A 1 106 ? 14.451 7.805 1.417 1.00 65.25 106 PRO A N 1
ATOM 838 C CA . PRO A 1 106 ? 14.286 6.512 2.046 1.00 65.25 106 PRO A CA 1
ATOM 839 C C . PRO A 1 106 ? 13.828 6.625 3.501 1.00 65.25 106 PRO A C 1
ATOM 841 O O . PRO A 1 106 ? 13.182 5.706 3.966 1.00 65.25 106 PRO A O 1
ATOM 844 N N . GLU A 1 107 ? 14.091 7.710 4.232 1.00 70.38 107 GLU A N 1
ATOM 845 C CA . GLU A 1 107 ? 13.699 7.826 5.643 1.00 70.38 107 GLU A CA 1
ATOM 846 C C . GLU A 1 107 ? 12.182 7.917 5.829 1.00 70.38 107 GLU A C 1
ATOM 848 O O . GLU A 1 107 ? 11.630 7.185 6.646 1.00 70.38 107 GLU A O 1
ATOM 853 N N . ASP A 1 108 ? 11.501 8.769 5.056 1.00 71.62 108 ASP A N 1
ATOM 854 C CA . ASP A 1 108 ? 10.045 8.945 5.138 1.00 71.62 108 ASP A CA 1
ATOM 855 C C . ASP A 1 108 ? 9.308 7.672 4.704 1.00 71.62 108 ASP A C 1
ATOM 857 O O . ASP A 1 108 ? 8.299 7.288 5.303 1.00 71.62 108 ASP A O 1
ATOM 861 N N . LEU A 1 109 ? 9.838 7.012 3.672 1.00 72.56 109 LEU A N 1
ATOM 862 C CA . LEU A 1 109 ? 9.312 5.760 3.147 1.00 72.56 109 LEU A CA 1
ATOM 863 C C . LEU A 1 109 ? 9.583 4.604 4.120 1.00 72.56 109 LEU A C 1
ATOM 865 O O . LEU A 1 109 ? 8.647 3.934 4.544 1.00 72.56 109 LEU A O 1
ATOM 869 N N . LYS A 1 110 ? 10.831 4.419 4.569 1.00 73.88 110 LYS A N 1
ATOM 870 C CA . LYS A 1 110 ? 11.210 3.402 5.566 1.00 73.88 110 LYS A CA 1
ATOM 871 C C . LYS A 1 110 ? 10.436 3.589 6.864 1.00 73.88 110 LYS A C 1
ATOM 873 O O . LYS A 1 110 ? 10.055 2.599 7.468 1.00 73.88 110 LYS A O 1
ATOM 878 N N . GLU A 1 111 ? 10.169 4.825 7.296 1.00 77.00 111 GLU A N 1
ATOM 879 C CA . GLU A 1 111 ? 9.344 5.101 8.476 1.00 77.00 111 GLU A CA 1
ATOM 880 C C . GLU A 1 111 ? 7.877 4.706 8.266 1.00 77.00 111 GLU A C 1
ATOM 882 O O . GLU A 1 111 ? 7.291 4.061 9.135 1.00 77.00 111 GLU A O 1
ATOM 887 N N . ALA A 1 112 ? 7.287 5.052 7.119 1.00 72.81 112 ALA A N 1
ATOM 888 C CA . ALA A 1 112 ? 5.912 4.674 6.796 1.00 72.81 112 ALA A CA 1
ATOM 889 C C . ALA A 1 112 ? 5.738 3.147 6.668 1.00 72.81 112 ALA A C 1
ATOM 891 O O . ALA A 1 11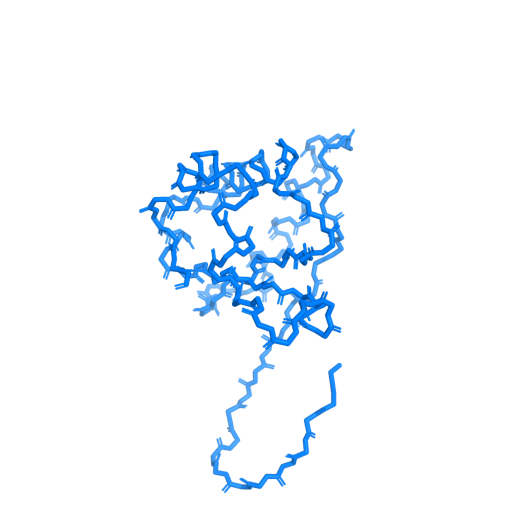2 ? 4.683 2.613 7.032 1.00 72.81 112 ALA A O 1
ATOM 892 N N . LEU A 1 113 ? 6.788 2.460 6.207 1.00 70.50 113 LEU A N 1
ATOM 893 C CA . LEU A 1 113 ? 6.817 1.033 5.890 1.00 70.50 113 LEU A CA 1
ATOM 894 C C . LEU A 1 113 ? 7.433 0.142 6.978 1.00 70.50 113 LEU A C 1
ATOM 896 O O . LEU A 1 113 ? 7.590 -1.043 6.727 1.00 70.50 113 LEU A O 1
ATOM 900 N N . LYS A 1 114 ? 7.758 0.643 8.182 1.00 72.56 114 LYS A N 1
ATOM 901 C CA . LYS A 1 114 ? 8.400 -0.176 9.245 1.00 72.56 114 LYS A CA 1
ATOM 902 C C . LYS A 1 114 ? 7.679 -1.489 9.573 1.00 72.56 114 LYS A C 1
ATOM 904 O O . LYS A 1 114 ? 8.309 -2.404 10.088 1.00 72.56 114 LYS A O 1
ATOM 909 N N . ASP A 1 115 ? 6.392 -1.557 9.251 1.00 70.38 115 ASP A N 1
ATOM 910 C CA . ASP A 1 115 ? 5.516 -2.700 9.498 1.00 70.38 115 ASP A CA 1
ATOM 911 C C . ASP A 1 115 ? 4.942 -3.303 8.197 1.00 70.38 115 ASP A C 1
ATOM 913 O O . ASP A 1 115 ? 4.039 -4.125 8.259 1.00 70.38 115 ASP A O 1
ATOM 917 N N . VAL A 1 116 ? 5.387 -2.844 7.019 1.00 64.31 116 VAL A N 1
ATOM 918 C CA . VAL A 1 116 ? 4.857 -3.232 5.697 1.00 64.31 116 VAL A CA 1
ATOM 919 C C . VAL A 1 116 ? 5.887 -4.093 4.966 1.00 64.31 116 VAL A C 1
ATOM 921 O O . VAL A 1 116 ? 7.080 -3.793 5.005 1.00 64.31 116 VAL A O 1
ATOM 924 N N . TRP A 1 117 ? 5.435 -5.135 4.268 1.00 57.47 117 TRP A N 1
ATOM 925 C CA . TRP A 1 117 ? 6.306 -5.956 3.426 1.00 57.47 117 TRP A CA 1
ATOM 926 C C . TRP A 1 117 ? 6.622 -5.231 2.105 1.00 57.47 117 TRP A C 1
ATOM 928 O O . TRP A 1 117 ? 5.715 -4.762 1.410 1.00 57.47 117 TRP A O 1
ATOM 938 N N . VAL A 1 118 ? 7.917 -5.132 1.779 1.00 55.00 118 VAL A N 1
ATOM 939 C CA . VAL A 1 118 ? 8.461 -4.562 0.528 1.00 55.00 118 VAL A CA 1
ATOM 940 C C . VAL A 1 118 ? 9.075 -5.668 -0.311 1.00 55.00 118 VAL A C 1
ATOM 942 O O . VAL A 1 118 ? 9.803 -6.499 0.279 1.00 55.00 118 VAL A O 1
#

InterPro domains:
  IPR006703 AIG1-type guanine nucleotide-binding (G) domain [PF04548] (8-114)
  IPR027417 P-loop containing nucleoside triphosphate hydrolase [G3DSA:3.40.50.300] (6-117)
  IPR027417 P-loop containing nucleoside triphosphate hydrolase [SSF52540] (13-113)
  IPR045058 GTPase GIMA/IAN/Toc [PTHR10903] (12-114)

Foldseek 3Di:
DDDDDDDDDDDDDDDDDQDDDDPVDPPVVVLVSVVVVCVVCVPPQQAAEDEDELVDFCDPVSLVVLVVCCVNVHVCNQVRYDYHYPPPVPADPPDDPVNSCVVRPVPSVCVSNVSHDD